Protein AF-A0A379TIB6-F1 (afdb_monomer_lite)

Secondary structure (DSSP, 8-state):
---EEETTEEE-PPPHHHHHHHHHHHHHHHHHHHHHHHHHHHHHHHSEEEHHHHHHHHHHHHHHHHHHHT----GGGHHHHHHHHHHHHHHTTSEEEETTEEEE-GGGHHHHHHHHHTTHHHHHHHHHHHHHHHH-TT--HHHHTS---------------

Structure (mmCIF, N/CA/C/O backbone):
data_AF-A0A379TIB6-F1
#
_entry.id   AF-A0A379TIB6-F1
#
loop_
_atom_site.group_PDB
_atom_site.id
_atom_site.type_symbol
_atom_site.label_atom_id
_atom_site.label_alt_id
_atom_site.label_comp_id
_atom_site.label_asym_id
_atom_site.label_entity_id
_atom_site.label_seq_id
_atom_site.pdbx_PDB_ins_code
_atom_site.Cartn_x
_atom_site.Cartn_y
_atom_site.Cartn_z
_atom_site.occupancy
_atom_site.B_iso_or_equiv
_atom_site.auth_seq_id
_atom_site.auth_comp_id
_atom_site.auth_asym_id
_atom_site.auth_atom_id
_atom_site.pdbx_PDB_model_num
ATOM 1 N N . MET A 1 1 ? 14.670 -30.499 -17.256 1.00 44.09 1 MET A N 1
ATOM 2 C CA . MET A 1 1 ? 15.121 -30.246 -15.873 1.00 44.09 1 MET A CA 1
ATOM 3 C C . MET A 1 1 ? 16.305 -31.164 -15.626 1.00 44.09 1 MET A C 1
ATOM 5 O O . MET A 1 1 ? 16.137 -32.368 -15.773 1.00 44.09 1 MET A O 1
ATOM 9 N N . ARG A 1 2 ? 17.510 -30.630 -15.412 1.00 41.59 2 ARG A N 1
ATOM 10 C CA . ARG A 1 2 ? 18.686 -31.432 -15.045 1.00 41.59 2 ARG A CA 1
ATOM 11 C C . ARG A 1 2 ? 19.112 -30.976 -13.649 1.00 41.59 2 ARG A C 1
ATOM 13 O O . ARG A 1 2 ? 19.356 -29.782 -13.506 1.00 41.59 2 ARG A O 1
ATOM 20 N N . PRO A 1 3 ? 19.123 -31.860 -12.643 1.00 43.16 3 PRO A N 1
ATOM 21 C CA . PRO A 1 3 ? 19.616 -31.509 -11.324 1.00 43.16 3 PRO A CA 1
ATOM 22 C C . PRO A 1 3 ? 21.144 -31.550 -11.355 1.00 43.16 3 PRO A C 1
ATOM 24 O O . PRO A 1 3 ? 21.734 -32.579 -11.686 1.00 43.16 3 PRO A O 1
ATOM 27 N N . GLU A 1 4 ? 21.779 -30.428 -11.040 1.00 53.47 4 GLU A N 1
ATOM 28 C CA . GLU A 1 4 ? 23.194 -30.393 -10.684 1.00 53.47 4 GLU A CA 1
ATOM 29 C C . GLU A 1 4 ? 23.258 -30.446 -9.155 1.00 53.47 4 GLU A C 1
ATOM 31 O O . GLU A 1 4 ? 22.613 -29.650 -8.469 1.00 53.47 4 GLU A O 1
ATOM 36 N N . LYS A 1 5 ? 23.915 -31.481 -8.623 1.00 42.50 5 LYS A N 1
ATOM 37 C CA . LYS A 1 5 ? 23.990 -31.736 -7.183 1.00 42.50 5 LYS A CA 1
ATOM 38 C C . LYS A 1 5 ? 25.145 -30.939 -6.590 1.00 42.50 5 LYS A C 1
ATOM 40 O O . LYS A 1 5 ? 26.286 -31.371 -6.708 1.00 42.50 5 LYS A O 1
ATOM 45 N N . ASP A 1 6 ? 24.821 -29.860 -5.891 1.00 49.16 6 ASP A N 1
ATOM 46 C CA . ASP A 1 6 ? 25.714 -29.244 -4.911 1.00 49.16 6 ASP A CA 1
ATOM 47 C C . ASP A 1 6 ? 25.264 -29.610 -3.490 1.00 49.16 6 ASP A C 1
ATOM 49 O O . ASP A 1 6 ? 24.077 -29.745 -3.193 1.00 49.16 6 ASP A O 1
ATOM 53 N N . THR A 1 7 ? 26.232 -29.769 -2.588 1.00 52.12 7 THR A N 1
ATOM 54 C CA . THR A 1 7 ? 26.123 -30.320 -1.219 1.00 52.12 7 THR A CA 1
ATOM 55 C C . THR A 1 7 ? 25.207 -29.525 -0.256 1.00 52.12 7 THR A C 1
ATOM 57 O O . THR A 1 7 ? 25.132 -29.842 0.927 1.00 52.12 7 THR A O 1
ATOM 60 N N . ILE A 1 8 ? 24.483 -28.507 -0.735 1.00 59.59 8 ILE A N 1
ATOM 61 C CA . ILE A 1 8 ? 23.607 -27.612 0.050 1.00 59.59 8 ILE A CA 1
ATOM 62 C C . ILE A 1 8 ? 22.103 -27.867 -0.213 1.00 59.59 8 ILE A C 1
ATOM 64 O O . ILE A 1 8 ? 21.251 -27.373 0.524 1.00 59.59 8 ILE A O 1
ATOM 68 N N . GLY A 1 9 ? 21.753 -28.705 -1.191 1.00 56.91 9 GLY A N 1
ATOM 69 C CA . GLY A 1 9 ? 20.370 -29.057 -1.531 1.00 56.91 9 GLY A CA 1
ATOM 70 C C . GLY A 1 9 ? 20.155 -29.077 -3.042 1.00 56.91 9 GLY A C 1
ATOM 71 O O . GLY A 1 9 ? 21.023 -28.651 -3.800 1.00 56.91 9 GLY A O 1
ATOM 72 N N . ASP A 1 10 ? 19.004 -29.577 -3.492 1.00 69.69 10 ASP A N 1
ATOM 73 C CA . ASP A 1 10 ? 18.684 -29.617 -4.921 1.00 69.69 10 ASP A CA 1
ATOM 74 C C . ASP A 1 10 ? 18.525 -28.189 -5.470 1.00 69.69 10 ASP A C 1
ATOM 76 O O . ASP A 1 10 ? 17.536 -27.500 -5.208 1.00 69.69 10 ASP A O 1
ATOM 80 N N . ILE A 1 11 ? 19.507 -27.732 -6.248 1.00 70.81 11 ILE A N 1
ATOM 81 C CA . ILE A 1 11 ? 19.432 -26.452 -6.950 1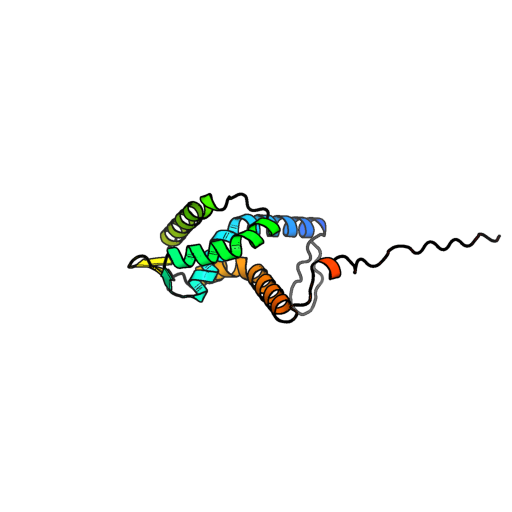.00 70.81 11 ILE A CA 1
ATOM 82 C C . ILE A 1 11 ? 18.537 -26.643 -8.174 1.00 70.81 11 ILE A C 1
ATOM 84 O O . ILE A 1 11 ? 18.894 -27.306 -9.151 1.00 70.81 11 ILE A O 1
ATOM 88 N N . ILE A 1 12 ? 17.345 -26.049 -8.13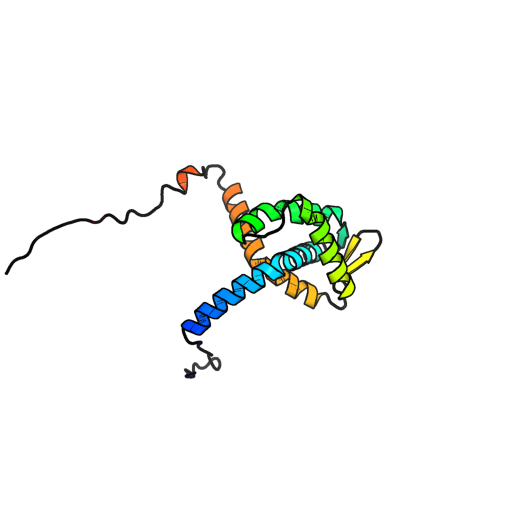2 1.00 72.00 12 ILE A N 1
ATOM 89 C CA . ILE A 1 12 ? 16.428 -26.049 -9.271 1.00 72.00 12 ILE A CA 1
ATOM 90 C C . ILE A 1 12 ? 16.845 -24.939 -10.239 1.00 72.00 12 ILE A C 1
ATOM 92 O O . ILE A 1 12 ? 16.541 -23.764 -10.036 1.00 72.00 12 ILE A O 1
ATOM 96 N N . ILE A 1 13 ? 17.525 -25.322 -11.320 1.00 74.19 13 ILE A N 1
ATOM 97 C CA . ILE A 1 13 ? 17.908 -24.408 -12.400 1.00 74.19 13 ILE A CA 1
ATOM 98 C C . ILE A 1 13 ? 16.788 -24.371 -13.444 1.00 74.19 13 ILE A C 1
ATOM 100 O O . ILE A 1 13 ? 16.462 -25.379 -14.081 1.00 74.19 13 ILE A O 1
ATOM 104 N N . LEU A 1 14 ? 16.199 -23.190 -13.626 1.00 73.94 14 LEU A N 1
ATOM 105 C CA . LEU A 1 14 ? 15.189 -22.953 -14.652 1.00 73.94 14 LEU A CA 1
ATOM 106 C C . LEU A 1 14 ? 15.848 -22.767 -16.034 1.00 73.94 14 LEU A C 1
ATOM 108 O O . LEU A 1 14 ? 16.845 -22.050 -16.149 1.00 73.94 14 LEU A O 1
ATOM 112 N N . PRO A 1 15 ? 15.281 -23.349 -17.108 1.00 83.88 15 PRO A N 1
ATOM 113 C CA . PRO A 1 15 ? 15.616 -22.994 -18.483 1.00 83.88 15 PRO A CA 1
ATOM 114 C C . PRO A 1 15 ? 15.505 -21.482 -18.712 1.00 83.88 15 PRO A C 1
ATOM 116 O O . PRO A 1 15 ? 14.596 -20.829 -18.195 1.00 83.88 15 PRO A O 1
ATOM 119 N N . ARG A 1 16 ? 16.397 -20.927 -19.539 1.00 77.38 16 ARG A N 1
ATOM 120 C CA . ARG A 1 16 ? 16.520 -19.476 -19.766 1.00 77.38 16 ARG A CA 1
ATOM 121 C C . ARG A 1 16 ? 15.198 -18.803 -20.158 1.00 77.38 16 ARG A C 1
ATOM 123 O O . ARG A 1 16 ? 14.907 -17.715 -19.677 1.00 77.38 16 ARG A O 1
ATOM 130 N N . GLU A 1 17 ? 14.383 -19.457 -20.981 1.00 75.94 17 GLU A N 1
ATOM 131 C CA . GLU A 1 17 ? 13.067 -18.956 -21.406 1.00 75.94 17 GLU A CA 1
ATOM 132 C C . GLU A 1 17 ? 12.073 -18.846 -20.240 1.00 75.94 17 GLU A C 1
ATOM 134 O O . GLU A 1 17 ? 11.378 -17.840 -20.103 1.00 75.94 17 GLU A O 1
ATOM 139 N N . GLN A 1 18 ? 12.055 -19.837 -19.342 1.00 73.00 18 GLN A N 1
ATOM 140 C CA . GLN A 1 18 ? 11.220 -19.805 -18.138 1.00 73.00 18 GLN A CA 1
ATOM 141 C C . GLN A 1 18 ? 11.705 -18.739 -17.153 1.00 73.00 18 GLN A C 1
ATOM 143 O O . GLN A 1 18 ? 10.884 -18.062 -16.541 1.00 73.00 18 GLN A O 1
ATOM 148 N N . ALA A 1 19 ? 13.019 -18.526 -17.040 1.00 76.25 19 ALA A N 1
ATOM 149 C CA . ALA A 1 19 ? 13.572 -17.450 -16.220 1.00 76.25 19 ALA A CA 1
ATOM 150 C C . ALA A 1 19 ? 13.147 -16.056 -16.727 1.00 76.25 19 ALA A C 1
ATOM 152 O O . ALA A 1 19 ? 12.758 -15.204 -15.931 1.00 76.25 19 ALA A O 1
ATOM 153 N N . VAL A 1 20 ? 13.146 -15.833 -18.048 1.00 74.25 20 VAL A N 1
ATOM 154 C CA . VAL A 1 20 ? 12.636 -14.586 -18.652 1.00 74.25 20 VAL A CA 1
ATOM 155 C C . VAL A 1 20 ? 11.142 -14.407 -18.368 1.00 74.25 20 VAL A C 1
ATOM 157 O O . VAL A 1 20 ? 10.713 -13.320 -17.978 1.00 74.25 20 VAL A O 1
ATOM 160 N N . LEU A 1 21 ? 10.353 -15.475 -18.497 1.00 71.69 21 LEU A N 1
ATOM 161 C CA . LEU A 1 21 ? 8.921 -15.450 -18.206 1.00 71.69 21 LEU A CA 1
ATOM 162 C C . LEU A 1 21 ? 8.633 -15.155 -16.722 1.00 71.69 21 LEU A C 1
ATOM 164 O O . LEU A 1 21 ? 7.702 -14.415 -16.409 1.00 71.69 21 LEU A O 1
ATOM 168 N N . MET A 1 22 ? 9.453 -15.667 -15.802 1.00 75.50 22 MET A N 1
ATOM 169 C CA . MET A 1 22 ? 9.350 -15.340 -14.375 1.00 75.50 22 MET A CA 1
ATOM 170 C C . MET A 1 22 ? 9.598 -13.856 -14.105 1.00 75.50 22 MET A C 1
ATOM 172 O O . MET A 1 22 ? 8.878 -13.265 -13.305 1.00 75.50 22 MET A O 1
ATOM 176 N N . THR A 1 23 ? 10.542 -13.224 -14.805 1.00 67.69 23 THR A N 1
ATOM 177 C CA 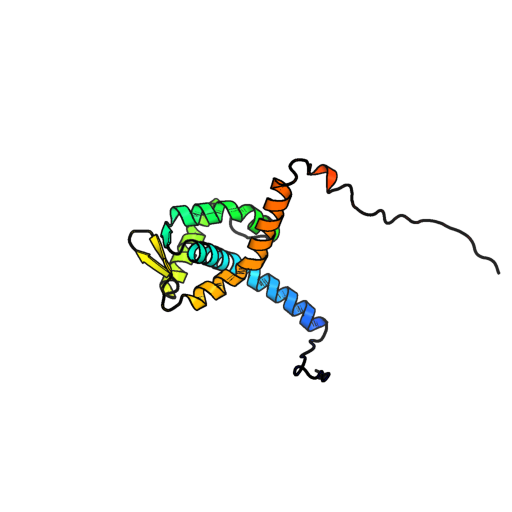. THR A 1 23 ? 10.756 -11.769 -14.714 1.00 67.69 23 THR A CA 1
ATOM 178 C C . THR A 1 23 ? 9.530 -10.988 -15.191 1.00 67.69 23 THR A C 1
ATOM 180 O O . THR A 1 23 ? 9.133 -10.014 -14.553 1.00 67.69 23 THR A O 1
ATOM 183 N N . TYR A 1 24 ? 8.880 -11.440 -16.268 1.00 61.09 24 TYR A N 1
ATOM 184 C CA . TYR A 1 24 ? 7.632 -10.842 -16.748 1.00 61.09 24 TYR A CA 1
ATOM 185 C C . TYR A 1 24 ? 6.497 -10.967 -15.716 1.00 61.09 24 TYR A C 1
ATOM 187 O O . TYR A 1 24 ? 5.858 -9.970 -15.377 1.00 61.09 24 TYR A O 1
ATOM 195 N N . TYR A 1 25 ? 6.288 -12.156 -15.141 1.00 62.28 25 TYR A N 1
ATOM 196 C CA . TYR A 1 25 ? 5.282 -12.343 -14.090 1.00 62.28 25 TYR A CA 1
ATOM 197 C C . TYR A 1 25 ? 5.597 -11.560 -12.818 1.00 62.28 25 TYR A C 1
ATOM 199 O O . TYR A 1 25 ? 4.683 -10.996 -12.221 1.00 62.28 25 TYR A O 1
ATOM 207 N N . ARG A 1 26 ? 6.874 -11.470 -12.426 1.00 66.00 26 ARG A N 1
ATOM 208 C CA . ARG A 1 26 ? 7.317 -10.643 -11.296 1.00 66.00 26 ARG A CA 1
ATOM 209 C C . ARG A 1 26 ? 6.886 -9.192 -11.486 1.00 66.00 26 ARG A C 1
ATOM 211 O O . ARG A 1 26 ? 6.327 -8.612 -10.560 1.00 66.00 26 ARG A O 1
ATOM 218 N N . ASN A 1 27 ? 7.089 -8.639 -12.681 1.00 68.50 27 ASN A N 1
ATOM 219 C CA . ASN A 1 27 ? 6.662 -7.278 -12.994 1.00 68.50 27 ASN A CA 1
ATOM 220 C C . ASN A 1 27 ? 5.135 -7.151 -12.956 1.00 68.50 27 ASN A C 1
ATOM 222 O O . ASN A 1 27 ? 4.618 -6.279 -12.268 1.00 68.50 27 ASN A O 1
ATOM 226 N N . ASN A 1 28 ? 4.394 -8.056 -13.598 1.00 66.12 28 ASN A N 1
ATOM 227 C CA . ASN A 1 28 ? 2.928 -7.994 -13.620 1.00 66.12 28 ASN A CA 1
ATOM 228 C C . ASN A 1 28 ? 2.291 -8.099 -12.227 1.00 66.12 28 ASN A C 1
ATOM 230 O O . ASN A 1 28 ? 1.367 -7.353 -11.908 1.00 66.12 28 ASN A O 1
ATOM 234 N N . ILE A 1 29 ? 2.800 -8.997 -11.381 1.00 71.62 29 ILE A N 1
ATOM 235 C CA . ILE A 1 29 ? 2.344 -9.141 -9.995 1.00 71.62 29 ILE A CA 1
ATOM 236 C C . ILE A 1 29 ? 2.693 -7.883 -9.194 1.00 71.62 29 ILE A C 1
ATOM 238 O O . ILE A 1 29 ? 1.856 -7.404 -8.429 1.00 71.62 29 ILE A O 1
ATOM 242 N N . ALA A 1 30 ? 3.883 -7.307 -9.402 1.00 72.25 30 ALA A N 1
ATOM 243 C CA . ALA A 1 30 ? 4.268 -6.053 -8.763 1.00 72.25 30 ALA A CA 1
ATOM 244 C C . ALA A 1 30 ? 3.310 -4.914 -9.143 1.00 72.25 30 ALA A C 1
ATOM 246 O O . ALA A 1 30 ? 2.818 -4.230 -8.253 1.00 72.25 30 ALA A O 1
ATOM 247 N N . HIS A 1 31 ? 2.951 -4.755 -10.421 1.00 76.62 31 HIS A N 1
ATOM 248 C CA . HIS A 1 31 ? 1.988 -3.732 -10.849 1.00 76.62 31 HIS A CA 1
ATOM 249 C C . HIS A 1 31 ? 0.610 -3.898 -10.191 1.00 76.62 31 HIS A C 1
ATOM 251 O O . HIS A 1 31 ? -0.003 -2.908 -9.793 1.00 76.62 31 HIS A O 1
ATOM 257 N N . MET A 1 32 ? 0.126 -5.136 -10.046 1.00 81.38 32 MET A N 1
ATOM 258 C CA . MET A 1 32 ? -1.172 -5.405 -9.416 1.00 81.38 32 MET A CA 1
ATOM 259 C C . MET A 1 32 ? -1.155 -5.180 -7.901 1.00 81.38 32 MET A C 1
ATOM 261 O O . MET A 1 32 ? -2.143 -4.705 -7.342 1.00 81.38 32 MET A O 1
ATOM 265 N N . LEU A 1 33 ? -0.053 -5.528 -7.230 1.00 90.12 33 LEU A N 1
ATOM 266 C CA . LEU A 1 33 ? 0.022 -5.536 -5.769 1.00 90.12 33 LEU A CA 1
ATOM 267 C C . LEU A 1 33 ? 0.703 -4.308 -5.168 1.00 90.12 33 LEU A C 1
ATOM 269 O O . LEU A 1 33 ? 0.611 -4.123 -3.960 1.00 90.12 33 LEU A O 1
ATOM 273 N N . ILE A 1 34 ? 1.335 -3.433 -5.954 1.00 93.69 34 ILE A N 1
ATOM 274 C CA . ILE A 1 34 ? 2.124 -2.333 -5.388 1.00 93.69 34 ILE A CA 1
ATOM 275 C C . ILE A 1 34 ? 1.300 -1.385 -4.512 1.00 93.69 34 ILE A C 1
ATOM 277 O O . ILE A 1 34 ? 1.765 -1.006 -3.443 1.00 93.69 34 ILE A O 1
ATOM 281 N N . MET A 1 35 ? 0.073 -1.038 -4.913 1.00 95.19 35 MET A N 1
ATOM 282 C CA . MET A 1 35 ? -0.796 -0.148 -4.131 1.00 95.19 35 MET A CA 1
ATOM 283 C C . MET A 1 35 ? -1.217 -0.769 -2.788 1.00 95.19 35 MET A C 1
ATOM 285 O O . MET A 1 35 ? -0.948 -0.152 -1.753 1.00 95.19 35 MET A O 1
ATOM 289 N N . PRO A 1 36 ? -1.799 -1.987 -2.737 1.00 96.44 36 PRO A N 1
ATOM 290 C CA . PRO A 1 36 ? -2.098 -2.622 -1.455 1.00 96.44 36 PRO A CA 1
ATOM 291 C C . PRO A 1 36 ? -0.832 -2.931 -0.637 1.00 96.44 36 PRO A C 1
ATOM 293 O O . PRO A 1 36 ? -0.856 -2.804 0.587 1.00 96.44 36 PRO A O 1
ATOM 296 N N . SER A 1 37 ? 0.295 -3.264 -1.276 1.00 97.00 37 SER A N 1
ATOM 297 C CA . SER A 1 37 ? 1.590 -3.437 -0.604 1.00 97.00 37 SER A CA 1
ATOM 298 C C . SER A 1 37 ? 2.108 -2.146 0.024 1.00 97.00 37 SER A C 1
ATOM 300 O O . SER A 1 37 ? 2.614 -2.176 1.145 1.00 97.00 37 SER A O 1
ATOM 302 N N . LEU A 1 38 ? 1.968 -1.011 -0.661 1.00 97.06 38 LEU A N 1
ATOM 303 C CA . LEU A 1 38 ? 2.352 0.298 -0.144 1.00 97.06 38 LEU A CA 1
ATOM 304 C C . LEU A 1 38 ? 1.507 0.668 1.075 1.00 97.06 38 LEU A C 1
ATOM 306 O O . LEU A 1 38 ? 2.056 1.032 2.114 1.00 97.06 38 LEU A O 1
ATOM 310 N N . MET A 1 39 ? 0.183 0.524 0.971 1.00 97.44 39 MET A N 1
ATOM 311 C CA . MET A 1 39 ? -0.728 0.775 2.090 1.00 97.44 39 MET A CA 1
ATOM 312 C C . MET A 1 39 ? -0.389 -0.115 3.286 1.00 97.44 39 MET A C 1
ATOM 314 O O . MET A 1 39 ? -0.262 0.375 4.407 1.00 97.44 39 MET A O 1
ATOM 318 N N . ALA A 1 40 ? -0.158 -1.410 3.052 1.00 97.62 40 ALA A N 1
ATOM 319 C CA . ALA A 1 40 ? 0.254 -2.341 4.094 1.00 97.62 40 ALA A CA 1
ATOM 320 C C . ALA A 1 40 ? 1.592 -1.947 4.738 1.00 97.62 40 ALA A C 1
ATOM 322 O O . ALA A 1 40 ? 1.728 -2.056 5.957 1.00 97.62 40 ALA A O 1
ATOM 323 N N . ALA A 1 41 ? 2.566 -1.473 3.956 1.00 97.31 41 ALA A N 1
ATOM 324 C CA . ALA A 1 41 ? 3.852 -1.007 4.469 1.00 97.31 41 ALA A CA 1
ATOM 325 C C . ALA A 1 41 ? 3.693 0.215 5.383 1.00 97.31 41 ALA A C 1
ATOM 327 O O . ALA A 1 41 ? 4.218 0.202 6.497 1.00 97.31 41 ALA A O 1
ATOM 328 N N . ILE A 1 42 ? 2.907 1.211 4.962 1.00 97.31 42 ILE A N 1
ATOM 329 C CA . ILE A 1 42 ? 2.614 2.412 5.758 1.00 97.31 42 ILE A CA 1
ATOM 330 C C . ILE A 1 42 ? 1.891 2.020 7.056 1.00 97.31 42 ILE A C 1
ATOM 332 O O . ILE A 1 42 ? 2.355 2.339 8.149 1.00 97.31 42 ILE A O 1
ATOM 336 N N . ILE A 1 43 ? 0.803 1.250 6.975 1.00 96.56 43 ILE A N 1
ATOM 337 C CA . ILE A 1 43 ? 0.041 0.829 8.163 1.00 96.56 43 ILE A CA 1
ATOM 338 C C . ILE A 1 43 ? 0.925 0.011 9.118 1.00 96.56 43 ILE A C 1
ATOM 340 O O . ILE A 1 43 ? 0.887 0.219 10.330 1.00 96.56 43 ILE A O 1
ATOM 344 N N . THR A 1 44 ? 1.772 -0.880 8.590 1.00 95.50 44 THR A N 1
ATOM 345 C CA . THR A 1 44 ? 2.708 -1.676 9.402 1.00 95.50 44 THR A CA 1
ATOM 346 C C . THR A 1 44 ? 3.728 -0.795 10.123 1.00 95.50 44 THR A C 1
ATOM 348 O O . THR A 1 44 ? 4.033 -1.042 11.290 1.00 95.50 44 THR A O 1
ATOM 351 N N . GLN A 1 45 ? 4.239 0.240 9.452 1.00 95.06 45 GLN A N 1
ATOM 352 C CA . GLN A 1 45 ? 5.201 1.182 10.021 1.00 95.06 45 GLN A CA 1
ATOM 353 C C . GLN A 1 45 ? 4.586 2.032 11.140 1.00 95.06 45 GLN A C 1
ATOM 355 O O . GLN A 1 45 ? 5.216 2.216 12.180 1.00 95.06 45 GLN A O 1
ATOM 360 N N . HIS A 1 46 ? 3.357 2.518 10.951 1.00 94.38 46 HIS A N 1
ATOM 361 C CA . HIS A 1 46 ? 2.689 3.401 11.910 1.00 94.38 46 HIS A CA 1
ATOM 362 C C . HIS A 1 46 ? 1.912 2.654 13.012 1.00 94.38 46 HIS A C 1
ATOM 364 O O . HIS A 1 46 ? 1.632 3.231 14.061 1.00 94.38 46 HIS A O 1
ATOM 370 N N . ARG A 1 47 ? 1.599 1.361 12.820 1.00 88.56 47 ARG A N 1
ATOM 371 C CA . ARG A 1 47 ? 0.750 0.481 13.663 1.00 88.56 47 ARG A CA 1
ATOM 372 C C . ARG A 1 47 ? -0.723 0.883 13.768 1.00 88.56 47 ARG A C 1
ATOM 374 O O . ARG A 1 47 ? -1.586 0.005 13.789 1.00 88.56 47 ARG A O 1
ATOM 381 N N . ARG A 1 48 ? -0.991 2.183 13.836 1.00 92.25 48 ARG A N 1
ATOM 382 C CA . ARG A 1 48 ? -2.295 2.826 13.680 1.00 92.25 48 ARG A CA 1
ATOM 383 C C . ARG A 1 48 ? -2.111 4.097 12.863 1.00 92.25 48 ARG A C 1
ATOM 385 O O . ARG A 1 48 ? -1.091 4.770 13.020 1.00 92.25 48 ARG A O 1
ATOM 392 N N . ILE A 1 49 ? -3.050 4.408 11.984 1.00 96.56 49 ILE A N 1
ATOM 393 C CA . ILE A 1 49 ? -2.959 5.602 11.144 1.00 96.56 49 ILE A CA 1
ATOM 394 C C . ILE A 1 49 ? -4.349 6.083 10.741 1.00 96.56 49 ILE A C 1
ATOM 396 O O . ILE A 1 49 ? -5.212 5.267 10.426 1.00 96.56 49 ILE A O 1
ATOM 400 N N . SER A 1 50 ? -4.571 7.396 10.718 1.00 96.12 50 SER A N 1
ATOM 401 C CA . SER A 1 50 ? -5.804 7.951 10.161 1.00 96.12 50 SER A CA 1
ATOM 402 C C . SER A 1 50 ? -5.855 7.764 8.644 1.00 96.12 50 SER A C 1
ATOM 404 O O . SER A 1 50 ? -4.827 7.673 7.964 1.00 96.12 50 SER A O 1
ATOM 406 N N . ARG A 1 51 ? -7.067 7.736 8.091 1.00 92.75 51 ARG A N 1
ATOM 407 C CA . ARG A 1 51 ? -7.272 7.641 6.640 1.00 92.75 51 ARG A CA 1
ATOM 408 C C . ARG A 1 51 ? -6.613 8.796 5.879 1.00 92.75 51 ARG A C 1
ATOM 410 O O . ARG A 1 51 ? -5.937 8.550 4.884 1.00 92.75 51 ARG A O 1
ATOM 417 N N . ASP A 1 52 ? -6.718 10.015 6.401 1.00 94.44 52 ASP A N 1
ATOM 418 C CA . ASP A 1 52 ? -6.125 11.206 5.782 1.00 94.44 52 ASP A CA 1
ATOM 419 C C . ASP A 1 52 ? -4.593 11.139 5.768 1.00 94.44 52 ASP A C 1
ATOM 421 O O . ASP A 1 52 ? -3.963 11.451 4.758 1.00 94.44 52 ASP A O 1
ATOM 425 N N . ALA A 1 53 ? -3.973 10.684 6.863 1.00 96.31 53 ALA A N 1
ATOM 426 C CA . ALA A 1 53 ? -2.523 10.521 6.920 1.00 96.31 53 ALA A CA 1
ATOM 427 C C . ALA A 1 53 ? -2.050 9.426 5.953 1.00 96.31 53 ALA A C 1
ATOM 429 O O . ALA A 1 53 ? -1.076 9.623 5.224 1.00 96.31 53 ALA A O 1
ATOM 430 N N . LEU A 1 54 ? -2.765 8.295 5.881 1.00 96.56 54 LEU A N 1
ATOM 431 C CA . LEU A 1 54 ? -2.480 7.250 4.896 1.00 96.56 54 LEU A CA 1
ATOM 432 C C . LEU A 1 54 ? -2.546 7.805 3.467 1.00 96.56 54 LEU A C 1
ATOM 434 O O . LEU A 1 54 ? -1.633 7.557 2.678 1.00 96.56 54 LEU A O 1
ATOM 438 N N . GLN A 1 55 ? -3.581 8.585 3.152 1.00 95.38 55 GLN A N 1
ATOM 439 C CA . GLN A 1 55 ? -3.730 9.215 1.845 1.00 95.38 55 GLN A CA 1
ATOM 440 C C . GLN A 1 55 ? -2.558 10.148 1.526 1.00 95.38 55 GLN A C 1
ATOM 442 O O . GLN A 1 55 ? -1.971 10.030 0.453 1.00 95.38 55 GLN A O 1
ATOM 447 N N . GLN A 1 56 ? -2.148 11.004 2.463 1.00 96.62 56 GLN A N 1
ATOM 448 C CA . GLN A 1 56 ? -1.006 11.903 2.273 1.00 96.62 56 GLN A CA 1
ATOM 449 C C . GLN A 1 56 ? 0.297 11.143 1.985 1.00 96.62 56 GLN A C 1
ATOM 451 O O . GLN A 1 56 ? 1.046 11.520 1.082 1.00 96.62 56 GLN A O 1
ATOM 456 N N . HIS A 1 57 ? 0.566 10.050 2.707 1.00 96.62 57 HIS A N 1
ATOM 457 C CA . HIS A 1 57 ? 1.750 9.224 2.455 1.00 96.62 57 HIS A CA 1
ATOM 458 C C . HIS A 1 57 ? 1.712 8.555 1.078 1.00 96.62 57 HIS A C 1
ATOM 460 O O . HIS A 1 57 ? 2.729 8.526 0.382 1.00 96.62 57 HIS A O 1
ATOM 466 N N . VAL A 1 58 ? 0.551 8.029 0.673 1.00 96.31 58 VAL A N 1
ATOM 467 C CA . VAL A 1 58 ? 0.384 7.425 -0.653 1.00 96.31 58 VAL A CA 1
ATOM 468 C C . VAL A 1 58 ? 0.565 8.480 -1.743 1.00 96.31 58 VAL A C 1
ATOM 470 O O . VAL A 1 58 ? 1.351 8.258 -2.659 1.00 96.31 58 VAL A O 1
ATOM 473 N N . GLU A 1 59 ? -0.077 9.643 -1.625 1.00 95.62 59 GLU A N 1
ATOM 474 C CA . GLU A 1 59 ? 0.041 10.744 -2.589 1.00 95.62 59 GLU A CA 1
ATOM 475 C C . GLU A 1 59 ? 1.475 11.260 -2.737 1.00 95.62 59 GLU A C 1
ATOM 477 O O . GLU A 1 59 ? 1.890 11.590 -3.846 1.00 95.62 59 GLU A O 1
ATOM 482 N N . ALA A 1 60 ? 2.252 11.299 -1.652 1.00 94.81 60 ALA A N 1
ATOM 483 C CA . ALA A 1 60 ? 3.647 11.728 -1.700 1.00 94.81 60 ALA A CA 1
ATOM 484 C C . ALA A 1 60 ? 4.534 10.765 -2.509 1.00 94.81 60 ALA A C 1
ATOM 486 O O . ALA A 1 60 ? 5.443 11.197 -3.218 1.00 94.81 60 ALA A O 1
ATOM 487 N N . LEU A 1 61 ? 4.273 9.457 -2.419 1.00 94.19 61 LEU A N 1
ATOM 488 C CA . LEU A 1 61 ? 5.059 8.418 -3.094 1.00 94.19 61 LEU A CA 1
ATOM 489 C C . LEU A 1 61 ? 4.534 8.093 -4.500 1.00 94.19 61 LEU A C 1
ATOM 491 O O . LEU A 1 61 ? 5.280 7.586 -5.344 1.00 94.19 61 LEU A O 1
ATOM 495 N N . TYR A 1 62 ? 3.262 8.395 -4.768 1.00 94.38 62 TYR A N 1
ATOM 496 C CA . TYR A 1 62 ? 2.579 8.003 -5.993 1.00 94.38 62 TYR A CA 1
ATOM 497 C C . TYR A 1 62 ? 3.240 8.498 -7.289 1.00 94.38 62 TYR A C 1
ATOM 499 O O . TYR A 1 62 ? 3.351 7.690 -8.208 1.00 94.38 62 TYR A O 1
ATOM 507 N N . PRO A 1 63 ? 3.739 9.747 -7.411 1.00 93.88 63 PRO A N 1
ATOM 508 C CA . PRO A 1 63 ? 4.341 10.220 -8.659 1.00 93.88 63 PRO A CA 1
ATOM 509 C C . PRO A 1 63 ? 5.530 9.371 -9.122 1.00 93.88 63 PRO A C 1
ATOM 511 O O . PRO A 1 63 ? 5.667 9.090 -10.312 1.00 93.88 63 PRO A O 1
ATOM 514 N N . MET A 1 64 ? 6.366 8.918 -8.183 1.00 91.44 64 MET A N 1
ATOM 515 C CA . MET A 1 64 ? 7.512 8.059 -8.489 1.00 91.44 64 MET A CA 1
ATOM 516 C C . MET A 1 64 ? 7.060 6.658 -8.887 1.00 91.44 64 MET A C 1
ATOM 518 O O . MET A 1 64 ? 7.515 6.131 -9.900 1.00 91.44 64 MET A O 1
ATOM 522 N N . LEU A 1 65 ? 6.108 6.093 -8.138 1.00 91.56 65 LEU A N 1
ATOM 523 C CA . LEU A 1 65 ? 5.532 4.785 -8.442 1.00 91.56 65 LEU A CA 1
ATOM 524 C C . LEU A 1 65 ? 4.838 4.779 -9.802 1.00 91.56 65 LEU A C 1
ATOM 526 O O . LEU A 1 65 ? 5.033 3.852 -10.579 1.00 91.56 65 LEU A O 1
ATOM 530 N N . LYS A 1 66 ? 4.062 5.818 -10.121 1.00 90.94 66 LYS A N 1
ATOM 531 C CA . LYS A 1 66 ? 3.381 5.960 -11.408 1.00 90.94 66 LYS A CA 1
ATOM 532 C C . LYS A 1 66 ? 4.372 6.063 -12.561 1.00 90.94 66 LYS A C 1
ATOM 534 O O . LYS A 1 66 ? 4.171 5.388 -13.564 1.00 90.94 66 LYS A O 1
ATOM 539 N N . ALA A 1 67 ? 5.431 6.859 -12.419 1.00 87.69 67 ALA A N 1
ATOM 540 C CA . ALA A 1 67 ? 6.447 7.008 -13.459 1.00 87.69 67 ALA A CA 1
ATOM 541 C C . ALA A 1 67 ? 7.253 5.719 -13.689 1.00 87.69 67 ALA A C 1
ATOM 543 O O . ALA A 1 67 ? 7.592 5.400 -14.824 1.00 87.69 67 ALA A O 1
ATOM 544 N N . GLU A 1 68 ? 7.555 4.976 -12.624 1.00 87.19 68 GLU A N 1
ATOM 545 C CA . GLU A 1 68 ? 8.354 3.752 -12.705 1.00 87.19 68 GLU A CA 1
ATOM 546 C C . GLU A 1 68 ? 7.536 2.537 -13.155 1.00 87.19 68 GLU A C 1
ATOM 548 O O . GLU A 1 68 ? 7.999 1.726 -13.955 1.00 87.19 68 GLU A O 1
ATOM 553 N N . LEU A 1 69 ? 6.317 2.408 -12.630 1.00 85.50 69 LEU A N 1
ATOM 554 C CA . LEU A 1 69 ? 5.456 1.245 -12.821 1.00 85.50 69 LEU A CA 1
ATOM 555 C C . LEU A 1 69 ? 4.303 1.511 -13.795 1.00 85.50 69 LEU A C 1
ATOM 557 O O . LEU A 1 69 ? 3.412 0.673 -13.909 1.00 85.50 69 LEU A O 1
ATOM 561 N N . PHE A 1 70 ? 4.290 2.657 -14.478 1.00 85.19 70 PHE A N 1
ATOM 562 C CA . PHE A 1 70 ? 3.260 3.035 -15.455 1.00 85.19 70 PHE A CA 1
ATOM 563 C C . PHE A 1 70 ? 1.834 2.830 -14.918 1.00 85.19 70 PHE A C 1
ATOM 565 O O . PHE A 1 70 ? 0.968 2.258 -15.583 1.00 85.19 70 PHE A O 1
ATOM 572 N N . LEU A 1 71 ? 1.601 3.242 -13.666 1.00 87.94 71 LEU A N 1
ATOM 573 C CA . LEU A 1 71 ? 0.314 3.031 -13.007 1.00 87.94 71 LEU A CA 1
ATOM 574 C C . LEU A 1 71 ? -0.789 3.825 -13.712 1.00 87.94 71 LEU A C 1
ATOM 576 O O . LEU A 1 71 ? -0.607 4.980 -14.089 1.00 87.94 71 LEU A O 1
ATOM 580 N N . ARG A 1 72 ? -1.950 3.184 -13.860 1.00 88.19 72 ARG A N 1
ATOM 581 C CA . ARG A 1 72 ? -3.059 3.699 -14.672 1.00 88.19 72 ARG A CA 1
ATOM 582 C C . ARG A 1 72 ? -3.848 4.844 -14.040 1.00 88.19 72 ARG A C 1
ATOM 584 O O . ARG A 1 72 ? -4.519 5.554 -14.771 1.00 88.19 72 ARG A O 1
ATOM 591 N N . TRP A 1 73 ? -3.833 4.957 -12.712 1.00 92.12 73 TRP A N 1
ATOM 592 C CA . TRP A 1 73 ? -4.713 5.884 -12.003 1.00 92.12 73 TRP A CA 1
ATOM 593 C C . TRP A 1 73 ? -4.168 7.306 -12.056 1.00 92.12 73 TRP A C 1
ATOM 595 O O . TRP A 1 73 ? -2.967 7.543 -11.913 1.00 92.12 73 TRP A O 1
ATOM 605 N N . GLU A 1 74 ? -5.042 8.272 -12.262 1.00 92.88 74 GLU A N 1
ATOM 606 C CA . GLU A 1 74 ? -4.734 9.678 -12.057 1.00 92.88 74 GLU A CA 1
ATOM 607 C C . GLU A 1 74 ? -4.797 10.046 -10.575 1.00 92.88 74 GLU A C 1
ATOM 609 O O . GLU A 1 74 ? -5.294 9.291 -9.732 1.00 92.88 74 GLU A O 1
ATOM 614 N N . ARG A 1 75 ? -4.226 11.204 -10.231 1.00 90.38 75 ARG A N 1
ATOM 615 C CA . ARG A 1 75 ? -4.100 11.631 -8.833 1.00 90.38 75 ARG A CA 1
ATOM 616 C C . ARG A 1 75 ? -5.470 11.762 -8.167 1.00 90.38 75 ARG A C 1
ATOM 618 O O . ARG A 1 75 ? -5.628 11.398 -7.007 1.00 90.38 75 ARG A O 1
ATOM 625 N N . GLU A 1 76 ? -6.452 12.239 -8.916 1.00 93.06 76 GLU A N 1
ATOM 626 C CA . GLU A 1 76 ? -7.827 12.461 -8.477 1.00 93.06 76 GLU A CA 1
ATOM 627 C C . GLU A 1 76 ? -8.548 11.139 -8.166 1.00 93.06 76 GLU A C 1
ATOM 629 O O . GLU A 1 76 ? -9.470 11.108 -7.354 1.00 93.06 76 GLU A O 1
ATOM 634 N N . GLU A 1 77 ? -8.104 10.031 -8.764 1.00 94.25 77 GLU A N 1
ATOM 635 C CA . GLU A 1 77 ? -8.668 8.698 -8.535 1.00 94.25 77 GLU A CA 1
ATOM 636 C C . GLU A 1 77 ? -8.093 8.026 -7.278 1.00 94.25 77 GLU A C 1
ATOM 638 O O . GLU A 1 77 ? -8.683 7.071 -6.765 1.00 94.25 77 GLU A O 1
ATOM 643 N N . LEU A 1 78 ? -6.958 8.510 -6.753 1.00 94.31 78 LEU A N 1
ATOM 644 C CA . LEU A 1 78 ? -6.237 7.850 -5.661 1.00 94.31 78 LEU A CA 1
ATOM 645 C C . LEU A 1 78 ? -7.068 7.696 -4.400 1.00 94.31 78 LEU A C 1
ATOM 647 O O . LEU A 1 78 ? -7.023 6.628 -3.797 1.00 94.31 78 LEU A O 1
ATOM 651 N N . ALA A 1 79 ? -7.834 8.720 -4.022 1.00 95.12 79 ALA A N 1
ATOM 652 C CA . ALA A 1 79 ? -8.691 8.652 -2.843 1.00 95.12 79 ALA A CA 1
ATOM 653 C C . ALA A 1 79 ? -9.644 7.448 -2.940 1.00 95.12 79 ALA A C 1
ATOM 655 O O . ALA A 1 79 ? -9.653 6.583 -2.067 1.00 95.12 79 ALA A O 1
ATOM 656 N N . SER A 1 80 ? -10.342 7.309 -4.072 1.00 95.81 80 SER A N 1
ATOM 657 C CA . SER A 1 80 ? -11.265 6.194 -4.307 1.00 95.81 80 SER A CA 1
ATOM 658 C C . SER A 1 80 ? -10.558 4.833 -4.325 1.00 95.81 80 SER A C 1
ATOM 660 O O . SER A 1 80 ? -11.075 3.858 -3.777 1.00 95.81 80 SER A O 1
ATOM 662 N N . VAL A 1 81 ? -9.358 4.757 -4.911 1.00 95.31 81 VAL A N 1
ATOM 663 C CA . VAL A 1 81 ? -8.555 3.523 -4.934 1.00 95.31 81 VAL A CA 1
ATOM 664 C C . VAL A 1 81 ? -8.126 3.115 -3.526 1.00 95.31 81 VAL A C 1
ATOM 666 O O . VAL A 1 81 ? -8.260 1.948 -3.160 1.00 95.31 81 VAL A O 1
ATOM 669 N N . ILE A 1 82 ? -7.634 4.063 -2.728 1.00 95.88 82 ILE A N 1
ATOM 670 C CA . ILE A 1 82 ? -7.213 3.834 -1.341 1.00 95.88 82 ILE A CA 1
ATOM 671 C C . ILE A 1 82 ? -8.402 3.355 -0.509 1.00 95.88 82 ILE A C 1
ATOM 673 O O . ILE A 1 82 ? -8.267 2.399 0.249 1.00 95.88 82 ILE A O 1
ATOM 677 N N . ASP A 1 83 ? -9.577 3.946 -0.699 1.00 95.19 83 ASP A N 1
ATOM 678 C CA . ASP A 1 83 ? -10.793 3.574 0.024 1.00 95.19 83 ASP A CA 1
ATOM 679 C C . ASP A 1 83 ? -11.266 2.162 -0.301 1.00 95.19 83 ASP A C 1
ATOM 681 O O . ASP A 1 83 ? -11.600 1.384 0.600 1.00 95.19 83 ASP A O 1
ATOM 685 N N . ALA A 1 84 ? -11.269 1.811 -1.588 1.00 96.25 84 ALA A N 1
ATOM 686 C CA . ALA A 1 84 ? -11.627 0.475 -2.040 1.00 96.25 84 ALA A CA 1
ATOM 687 C C . ALA A 1 84 ? -10.650 -0.571 -1.485 1.00 96.25 84 ALA A C 1
ATOM 689 O O . ALA A 1 84 ? -11.071 -1.617 -0.988 1.00 96.25 84 ALA A O 1
ATOM 690 N N . LEU A 1 85 ? -9.349 -0.273 -1.509 1.00 96.31 85 LEU A N 1
ATOM 691 C CA . LEU A 1 85 ? -8.321 -1.158 -0.969 1.00 96.31 85 LEU A CA 1
ATOM 692 C C . LEU A 1 85 ? -8.405 -1.275 0.555 1.00 96.31 85 LEU A C 1
ATOM 694 O O . LEU A 1 85 ? -8.306 -2.382 1.075 1.00 96.31 85 LEU A O 1
ATOM 698 N N . ALA A 1 86 ? -8.637 -0.180 1.279 1.00 95.81 86 ALA A N 1
ATOM 699 C CA . ALA A 1 86 ? -8.804 -0.206 2.730 1.00 95.81 86 ALA A CA 1
ATOM 700 C C . ALA A 1 86 ? -10.034 -1.035 3.124 1.00 95.81 86 ALA A C 1
ATOM 702 O O . ALA A 1 86 ? -9.952 -1.881 4.017 1.00 95.81 86 ALA A O 1
ATOM 703 N N . SER A 1 87 ? -11.142 -0.860 2.399 1.00 96.44 87 SER A N 1
ATOM 704 C CA . SER A 1 87 ? -12.362 -1.652 2.579 1.00 96.44 87 SER A CA 1
ATOM 705 C C . SER A 1 87 ? -12.108 -3.139 2.333 1.00 96.44 87 SER A C 1
ATOM 707 O O . SER A 1 87 ? -12.550 -3.979 3.114 1.00 96.44 87 SER A O 1
ATOM 709 N N . GLU A 1 88 ? -11.346 -3.481 1.293 1.00 97.00 88 GLU A N 1
ATOM 710 C CA . GLU A 1 88 ? -10.999 -4.870 0.988 1.00 97.00 88 GLU A CA 1
ATOM 711 C C . GLU A 1 88 ? -10.046 -5.475 2.032 1.00 97.00 88 GLU A C 1
ATOM 713 O O . GLU A 1 88 ? -10.253 -6.601 2.483 1.00 97.00 88 GLU A O 1
ATOM 718 N N . MET A 1 89 ? -9.044 -4.722 2.492 1.00 96.94 89 MET A N 1
ATOM 719 C CA . MET A 1 89 ? -8.148 -5.149 3.572 1.00 96.94 89 MET A CA 1
ATOM 720 C C . MET A 1 89 ? -8.913 -5.370 4.882 1.00 96.94 89 MET A C 1
ATOM 722 O O . MET A 1 89 ? -8.613 -6.318 5.611 1.00 96.94 89 MET A O 1
ATOM 726 N N . GLN A 1 90 ? -9.919 -4.541 5.173 1.00 96.81 90 GLN A N 1
ATOM 727 C CA . GLN A 1 90 ? -10.814 -4.735 6.312 1.00 96.81 90 GLN A CA 1
ATOM 728 C C . GLN A 1 90 ? -11.696 -5.974 6.126 1.00 96.81 90 GLN A C 1
ATOM 730 O O . GLN A 1 90 ? -11.816 -6.782 7.045 1.00 96.81 90 GLN A O 1
ATOM 735 N N . ARG A 1 91 ? -12.278 -6.170 4.935 1.00 97.44 91 ARG A N 1
ATOM 736 C CA . ARG A 1 91 ? -13.105 -7.342 4.602 1.00 97.44 91 ARG A CA 1
ATOM 737 C C . ARG A 1 91 ? -12.328 -8.653 4.750 1.00 97.44 91 ARG A C 1
ATOM 739 O O . ARG A 1 91 ? -12.884 -9.644 5.212 1.00 97.44 91 ARG A O 1
ATOM 746 N N . GLN A 1 92 ? -11.044 -8.653 4.391 1.00 96.69 92 GLN A N 1
ATOM 747 C CA . GLN A 1 92 ? -10.125 -9.781 4.591 1.00 96.69 92 GLN A CA 1
ATOM 748 C C . GLN A 1 92 ? -9.589 -9.889 6.030 1.00 96.69 92 GLN A C 1
ATOM 750 O O . GLN A 1 92 ? -8.848 -10.816 6.349 1.00 96.69 92 GLN A O 1
ATOM 755 N N . GLY A 1 93 ? -9.933 -8.944 6.907 1.00 97.06 93 GLY A N 1
ATOM 756 C CA . GLY A 1 93 ? -9.504 -8.925 8.299 1.00 97.06 93 GLY A CA 1
ATOM 757 C C . GLY A 1 93 ? -8.022 -8.612 8.491 1.00 97.06 93 GLY A C 1
ATOM 758 O O . GLY A 1 93 ? -7.492 -8.938 9.549 1.00 97.06 93 GLY A O 1
ATOM 759 N N . LEU A 1 94 ? -7.337 -8.008 7.516 1.00 97.12 94 LEU A N 1
ATOM 760 C CA . LEU A 1 94 ? -5.937 -7.579 7.652 1.00 97.12 94 LEU A CA 1
ATOM 761 C C . LEU A 1 94 ? -5.808 -6.351 8.559 1.00 97.12 94 LEU A C 1
ATOM 763 O O . LEU A 1 94 ? -4.825 -6.201 9.288 1.00 97.12 94 LEU A O 1
ATOM 767 N N . ILE A 1 95 ? -6.822 -5.491 8.513 1.00 97.31 95 ILE A N 1
ATOM 768 C CA . ILE A 1 95 ? -6.936 -4.284 9.324 1.00 97.31 95 ILE A CA 1
ATOM 769 C C . ILE A 1 95 ? -8.313 -4.194 9.976 1.00 97.31 95 ILE A C 1
ATOM 771 O O . ILE A 1 95 ? -9.263 -4.851 9.552 1.00 97.31 9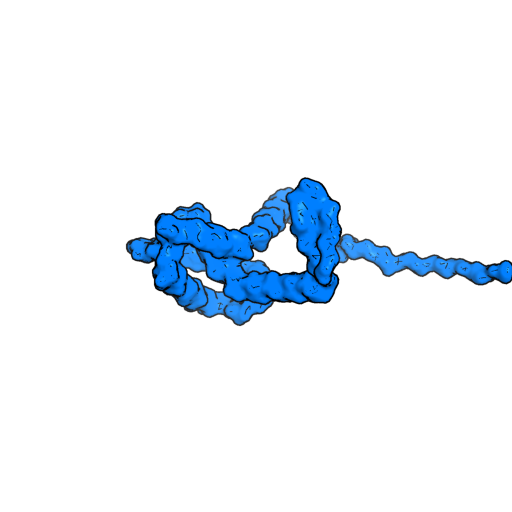5 ILE A O 1
ATOM 775 N N . THR A 1 96 ? -8.419 -3.349 10.992 1.00 96.38 96 THR A N 1
ATOM 776 C CA . THR A 1 96 ? -9.677 -2.964 11.636 1.00 96.38 96 THR A CA 1
ATOM 777 C C . THR A 1 96 ? -9.806 -1.448 11.636 1.00 96.38 96 THR A C 1
ATOM 779 O O . THR A 1 96 ? -8.807 -0.758 11.829 1.00 96.38 96 THR A O 1
ATOM 782 N N . LEU A 1 97 ? -11.023 -0.939 11.464 1.00 91.94 97 LEU A N 1
ATOM 783 C CA . LEU A 1 97 ? -11.326 0.487 11.565 1.00 91.94 97 LEU A CA 1
ATOM 784 C C . LEU A 1 97 ? -11.895 0.793 12.957 1.00 91.94 97 LEU A C 1
ATOM 786 O O . LEU A 1 97 ? -12.881 0.177 13.364 1.00 91.94 97 LEU A O 1
ATOM 790 N N . GLN A 1 98 ? -11.273 1.721 13.679 1.00 90.44 98 GLN A N 1
ATOM 791 C CA . GLN A 1 98 ? -11.724 2.221 14.983 1.00 90.44 98 GLN A CA 1
ATOM 792 C C . GLN A 1 98 ? -11.549 3.738 14.986 1.00 90.44 98 GLN A C 1
ATOM 794 O O . GLN A 1 98 ? -10.484 4.209 14.620 1.00 90.44 98 GLN A O 1
ATOM 799 N N . ASP A 1 99 ? -12.586 4.507 15.325 1.00 86.75 99 ASP A N 1
ATOM 800 C CA . ASP A 1 99 ? -12.510 5.977 15.427 1.00 86.75 99 ASP A CA 1
ATOM 801 C C . ASP A 1 99 ? -11.879 6.684 14.206 1.00 86.75 99 ASP A C 1
ATOM 803 O O . ASP A 1 99 ? -11.144 7.660 14.333 1.00 86.75 99 ASP A O 1
ATOM 807 N N . ASN A 1 100 ? -12.175 6.188 12.995 1.00 85.88 100 ASN A N 1
ATOM 808 C CA . ASN A 1 100 ? -11.601 6.662 11.723 1.00 85.88 100 ASN A CA 1
ATOM 809 C C . ASN A 1 100 ? -10.076 6.431 11.566 1.00 85.88 100 ASN A C 1
ATOM 811 O O . ASN A 1 100 ? -9.442 6.964 10.649 1.00 85.88 100 ASN A O 1
ATOM 815 N N . GLU A 1 101 ? -9.492 5.593 12.420 1.00 93.81 101 GLU A N 1
ATOM 816 C CA . GLU A 1 101 ? -8.127 5.088 12.331 1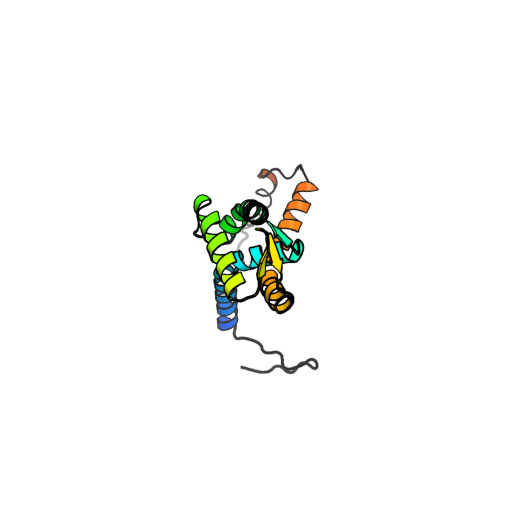.00 93.81 101 GLU A CA 1
ATOM 817 C C . GLU A 1 101 ? -8.100 3.630 11.860 1.00 93.81 101 GLU A C 1
ATOM 819 O O . GLU A 1 101 ? -8.917 2.786 12.237 1.00 93.81 101 GLU A O 1
ATOM 824 N N . LEU A 1 102 ? -7.122 3.328 11.012 1.00 95.44 102 LEU A N 1
ATOM 825 C CA . LEU A 1 102 ? -6.826 1.993 10.520 1.00 95.44 102 LEU A CA 1
ATOM 826 C C . LEU A 1 102 ? -5.793 1.355 11.448 1.00 95.44 102 LEU A C 1
ATOM 828 O O . LEU A 1 102 ? -4.686 1.871 11.607 1.00 95.44 102 LEU A O 1
ATOM 832 N N . HIS A 1 103 ? -6.140 0.209 12.023 1.00 96.62 103 HIS A N 1
ATOM 833 C CA . HIS A 1 103 ? -5.282 -0.565 12.915 1.00 96.62 103 HIS A CA 1
ATOM 834 C C . HIS A 1 103 ? -4.932 -1.909 12.292 1.00 96.62 103 HIS A C 1
ATOM 836 O O . HIS A 1 103 ? -5.743 -2.520 11.597 1.00 96.62 103 HIS A O 1
ATOM 842 N N . ILE A 1 104 ? -3.737 -2.412 12.591 1.00 96.06 104 ILE A N 1
ATOM 843 C CA . ILE A 1 104 ? -3.365 -3.787 12.248 1.00 96.06 104 ILE A CA 1
ATOM 844 C C . ILE A 1 104 ? -4.264 -4.753 13.023 1.00 96.06 104 ILE A C 1
ATOM 846 O O . ILE A 1 104 ? -4.341 -4.661 14.247 1.00 96.06 104 ILE A O 1
ATOM 850 N N . ASN A 1 105 ? -4.863 -5.735 12.342 1.00 95.88 105 ASN A N 1
ATOM 851 C CA . ASN A 1 105 ? -5.471 -6.865 13.035 1.00 95.88 105 ASN A CA 1
ATOM 852 C C . ASN A 1 105 ? -4.360 -7.814 13.529 1.00 95.88 105 ASN A C 1
ATOM 854 O O . ASN A 1 105 ? -3.667 -8.412 12.695 1.00 95.88 105 ASN A O 1
ATOM 858 N N . PRO A 1 106 ? -4.181 -8.015 14.850 1.00 93.94 106 PRO A N 1
ATOM 859 C CA . PRO A 1 106 ? -3.117 -8.869 15.377 1.00 93.94 106 PRO A CA 1
ATOM 860 C C . PRO A 1 106 ? -3.149 -10.295 14.814 1.00 93.94 106 PRO A C 1
ATOM 862 O O . PRO A 1 106 ? -2.087 -10.859 14.536 1.00 93.94 106 PRO A O 1
ATOM 865 N N . ALA A 1 107 ? -4.349 -10.836 14.565 1.00 96.38 107 ALA A N 1
ATOM 866 C CA . ALA A 1 107 ? -4.551 -12.186 14.039 1.00 96.38 107 ALA A CA 1
ATOM 867 C C . ALA A 1 107 ? -3.970 -12.381 12.627 1.00 96.38 107 ALA A C 1
ATOM 869 O O . ALA A 1 107 ? -3.542 -13.480 12.284 1.00 96.38 107 ALA A O 1
ATOM 870 N N . HIS A 1 108 ? -3.893 -11.313 11.826 1.00 96.62 108 HIS A N 1
ATOM 871 C CA . HIS A 1 108 ? -3.387 -11.347 10.448 1.00 96.62 108 HIS A CA 1
ATOM 872 C C . HIS A 1 108 ? -2.154 -10.462 10.233 1.00 96.62 108 HIS A C 1
ATOM 874 O O . HIS A 1 108 ? -1.770 -10.183 9.096 1.00 96.62 108 HIS A O 1
ATOM 880 N N . SER A 1 109 ? -1.487 -10.059 11.316 1.00 94.56 109 SER A N 1
ATOM 881 C CA . SER A 1 109 ? -0.297 -9.201 11.279 1.00 94.56 109 SER A CA 1
ATOM 882 C C . SER A 1 109 ? 0.804 -9.741 10.358 1.00 94.56 109 SER A C 1
ATOM 884 O O . SER A 1 109 ? 1.393 -8.984 9.588 1.00 94.56 109 SER A O 1
ATOM 886 N N . ARG A 1 110 ? 1.042 -11.058 10.360 1.00 96.25 110 ARG A N 1
ATOM 887 C CA . ARG A 1 110 ? 2.033 -11.697 9.480 1.00 96.25 110 ARG A CA 1
ATOM 888 C C . ARG A 1 110 ? 1.640 -11.627 8.004 1.00 96.25 110 ARG A C 1
ATOM 890 O O . ARG A 1 110 ? 2.493 -11.375 7.160 1.00 96.25 110 ARG A O 1
ATOM 897 N N . THR A 1 111 ? 0.360 -11.807 7.688 1.00 96.50 111 THR A N 1
ATOM 898 C CA . THR A 1 111 ? -0.157 -11.670 6.319 1.00 96.50 111 THR A CA 1
ATOM 899 C C . THR A 1 111 ? -0.018 -10.231 5.829 1.00 96.50 111 THR A C 1
ATOM 901 O O . THR A 1 111 ? 0.460 -10.004 4.720 1.00 96.50 111 THR A O 1
ATOM 904 N N . LEU A 1 112 ? -0.336 -9.251 6.681 1.00 96.44 112 LEU A N 1
ATOM 905 C CA . LEU A 1 112 ? -0.141 -7.836 6.367 1.00 96.44 112 LEU A CA 1
ATOM 906 C C . LEU A 1 112 ? 1.344 -7.502 6.141 1.00 96.44 112 LEU A C 1
ATOM 908 O O . LEU A 1 112 ? 1.675 -6.792 5.196 1.00 96.44 112 LEU A O 1
ATOM 912 N N . GLN A 1 113 ? 2.253 -8.068 6.942 1.00 96.12 113 GLN A N 1
ATOM 913 C CA . GLN A 1 113 ? 3.702 -7.921 6.750 1.00 96.12 113 GLN A CA 1
ATOM 914 C C . GLN A 1 113 ? 4.204 -8.545 5.441 1.00 96.12 113 GLN A C 1
ATOM 916 O O . GLN A 1 113 ? 5.120 -8.004 4.818 1.00 96.12 113 GLN A O 1
ATOM 921 N N . LEU A 1 114 ? 3.627 -9.673 5.015 1.00 95.81 114 LEU A N 1
ATOM 922 C CA . LEU A 1 114 ? 3.937 -10.288 3.721 1.00 95.81 114 LEU A CA 1
ATOM 923 C C . LEU A 1 114 ? 3.465 -9.402 2.566 1.00 95.81 114 LEU A C 1
ATOM 925 O O . LEU A 1 114 ? 4.222 -9.183 1.624 1.00 95.81 114 LEU A O 1
ATOM 929 N N . LEU A 1 115 ? 2.266 -8.826 2.670 1.00 96.19 115 LEU A N 1
ATOM 930 C CA . LEU A 1 115 ? 1.772 -7.859 1.693 1.00 96.19 115 LEU A CA 1
ATOM 931 C C . LEU A 1 115 ? 2.666 -6.609 1.650 1.00 96.19 115 LEU A C 1
ATOM 933 O O . LEU A 1 115 ? 3.085 -6.198 0.571 1.00 96.19 115 LEU A O 1
ATOM 937 N N . ALA A 1 116 ? 3.048 -6.067 2.810 1.00 96.50 116 ALA A N 1
ATOM 938 C CA . ALA A 1 116 ? 3.977 -4.941 2.929 1.00 96.50 116 ALA A CA 1
ATOM 939 C C . ALA A 1 116 ? 5.349 -5.226 2.295 1.00 96.50 116 ALA A C 1
ATOM 941 O O . ALA A 1 116 ? 5.977 -4.334 1.722 1.00 96.50 116 ALA A O 1
ATOM 942 N N . ALA A 1 117 ? 5.821 -6.476 2.357 1.00 94.69 117 ALA A N 1
ATOM 943 C CA . ALA A 1 117 ? 7.082 -6.881 1.745 1.00 94.69 117 ALA A CA 1
ATOM 944 C C . ALA A 1 117 ? 7.104 -6.659 0.223 1.00 94.69 117 ALA A C 1
ATOM 946 O O . ALA A 1 117 ? 8.179 -6.411 -0.322 1.00 94.69 117 ALA A O 1
ATOM 947 N N . GLY A 1 118 ? 5.942 -6.679 -0.442 1.00 91.69 118 GLY A N 1
ATOM 948 C CA . GLY A 1 118 ? 5.821 -6.438 -1.882 1.00 91.69 118 GLY A CA 1
ATOM 949 C C . GLY A 1 118 ? 6.259 -5.039 -2.330 1.00 91.69 118 GLY A C 1
ATOM 950 O O . GLY A 1 118 ? 6.700 -4.881 -3.462 1.00 91.69 118 GLY A O 1
ATOM 951 N N . ALA A 1 119 ? 6.220 -4.039 -1.441 1.00 93.62 119 ALA A N 1
ATOM 952 C CA . ALA A 1 119 ? 6.689 -2.678 -1.727 1.00 93.62 119 ALA A CA 1
ATOM 953 C C . ALA A 1 119 ? 8.105 -2.399 -1.189 1.00 93.62 119 ALA A C 1
ATOM 955 O O . ALA A 1 119 ? 8.663 -1.330 -1.438 1.00 93.62 119 ALA A O 1
ATOM 956 N N . ARG A 1 120 ? 8.704 -3.336 -0.439 1.00 91.81 120 ARG A N 1
ATOM 957 C CA . ARG A 1 120 ? 9.923 -3.087 0.348 1.00 91.81 120 ARG A CA 1
ATOM 958 C C . ARG A 1 120 ? 11.117 -2.685 -0.512 1.00 91.81 120 ARG A C 1
ATOM 960 O O . ARG A 1 120 ? 11.767 -1.698 -0.191 1.00 91.81 120 ARG A O 1
ATOM 967 N N . GLU A 1 121 ? 11.398 -3.431 -1.578 1.00 90.81 121 GLU A N 1
ATOM 968 C CA . GLU A 1 121 ? 12.537 -3.151 -2.466 1.00 90.81 121 GLU A CA 1
ATOM 969 C C . GLU A 1 121 ? 12.414 -1.757 -3.098 1.00 90.81 121 GLU A C 1
ATOM 971 O O . GLU A 1 121 ? 13.367 -0.978 -3.095 1.00 90.81 121 GLU A O 1
ATOM 976 N N . THR A 1 122 ? 11.218 -1.411 -3.579 1.00 91.25 122 THR A N 1
ATOM 977 C CA . THR A 1 122 ? 10.923 -0.104 -4.175 1.00 91.25 122 THR A CA 1
ATOM 978 C C . THR A 1 122 ? 11.101 1.027 -3.166 1.00 91.25 122 THR A C 1
ATOM 980 O O . T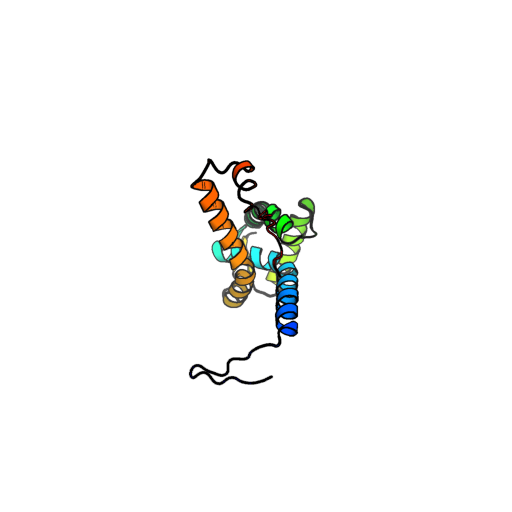HR A 1 122 ? 11.804 1.998 -3.440 1.00 91.25 122 THR A O 1
ATOM 983 N N . LEU A 1 123 ? 10.541 0.883 -1.961 1.00 93.06 123 LEU A N 1
ATOM 984 C CA . LEU A 1 123 ? 10.678 1.883 -0.900 1.00 93.06 123 LEU A CA 1
ATOM 985 C C . LEU A 1 123 ? 12.130 2.038 -0.428 1.00 93.06 123 LEU A C 1
ATOM 987 O O . LEU A 1 123 ? 12.577 3.157 -0.189 1.00 93.06 123 LEU A O 1
ATOM 991 N N . GLN A 1 124 ? 12.892 0.943 -0.338 1.00 94.06 124 GLN A N 1
ATOM 992 C CA . GLN A 1 124 ? 14.321 0.988 -0.013 1.00 94.06 124 GLN A CA 1
ATOM 993 C C . GLN A 1 124 ? 15.117 1.733 -1.083 1.00 94.06 124 GLN A C 1
ATOM 995 O O . GLN A 1 124 ? 15.952 2.573 -0.749 1.00 94.06 124 GLN A O 1
ATOM 1000 N N . ARG A 1 125 ? 14.836 1.474 -2.364 1.00 93.81 125 ARG A N 1
ATOM 1001 C CA . ARG A 1 125 ? 15.453 2.217 -3.466 1.00 93.81 125 ARG A CA 1
ATOM 1002 C C . ARG A 1 125 ? 15.156 3.708 -3.368 1.00 93.81 125 ARG A C 1
ATOM 1004 O O . ARG A 1 125 ? 16.086 4.500 -3.469 1.00 93.81 125 ARG A O 1
ATOM 1011 N N . TYR A 1 126 ? 13.908 4.091 -3.104 1.00 93.50 126 TYR A N 1
ATOM 1012 C CA . TYR A 1 126 ? 13.544 5.500 -2.927 1.00 93.50 126 TYR A CA 1
ATOM 1013 C C . TYR A 1 126 ? 14.263 6.127 -1.739 1.00 93.50 126 TYR A C 1
ATOM 1015 O O . TYR A 1 126 ? 14.839 7.200 -1.888 1.00 93.50 126 TYR A O 1
ATOM 1023 N N . ALA A 1 127 ? 14.322 5.439 -0.598 1.00 92.44 127 ALA A N 1
ATOM 1024 C CA . ALA A 1 127 ? 15.058 5.913 0.569 1.00 92.44 127 ALA A CA 1
ATOM 1025 C C . ALA A 1 127 ? 16.545 6.153 0.257 1.00 92.44 127 ALA A C 1
ATOM 1027 O O . ALA A 1 127 ? 17.074 7.209 0.596 1.00 92.44 127 ALA A O 1
ATOM 1028 N N . ILE A 1 128 ? 17.205 5.221 -0.441 1.00 93.56 128 ILE A N 1
ATOM 1029 C CA . ILE A 1 128 ? 18.606 5.369 -0.865 1.00 93.56 128 ILE A CA 1
ATOM 1030 C C . ILE A 1 128 ? 18.758 6.547 -1.834 1.00 93.56 128 ILE A C 1
ATOM 1032 O O . ILE A 1 128 ? 19.654 7.367 -1.657 1.00 93.56 128 ILE A O 1
ATOM 1036 N N . THR A 1 129 ? 17.888 6.660 -2.842 1.00 91.31 129 THR A N 1
ATOM 1037 C CA . THR A 1 129 ? 17.927 7.764 -3.811 1.00 91.31 129 THR A CA 1
ATOM 1038 C C . THR A 1 129 ? 17.749 9.115 -3.126 1.00 91.31 129 THR A C 1
ATOM 1040 O O . THR A 1 129 ? 18.539 10.024 -3.364 1.00 91.31 129 THR A O 1
ATOM 1043 N N . PHE A 1 130 ? 16.763 9.250 -2.241 1.00 89.38 130 PHE A N 1
ATOM 1044 C CA . PHE A 1 130 ? 16.551 10.479 -1.482 1.00 89.38 130 PHE A CA 1
ATOM 1045 C C . PHE A 1 130 ? 17.722 10.796 -0.563 1.00 89.38 130 PHE A C 1
ATOM 1047 O O . PHE A 1 130 ? 18.154 11.945 -0.515 1.00 89.38 130 PHE A O 1
ATOM 1054 N N . TRP A 1 131 ? 18.277 9.790 0.114 1.00 91.56 131 TRP A N 1
ATOM 1055 C CA . TRP A 1 131 ? 19.462 9.966 0.943 1.00 91.56 131 TRP A CA 1
ATOM 1056 C C . TRP A 1 131 ? 20.650 10.480 0.118 1.00 91.56 131 TRP A C 1
ATOM 1058 O O . TRP A 1 131 ? 21.232 11.504 0.470 1.00 91.56 131 TRP A O 1
ATOM 1068 N N . LEU A 1 132 ? 20.945 9.858 -1.028 1.00 90.31 132 LEU A N 1
ATOM 1069 C CA . LEU A 1 132 ? 22.018 10.286 -1.933 1.00 90.31 132 LEU A CA 1
ATOM 1070 C C . LEU A 1 132 ? 21.818 11.714 -2.457 1.00 90.31 132 LEU A C 1
ATOM 1072 O O . LEU A 1 132 ? 22.781 12.482 -2.493 1.00 90.31 132 LEU A O 1
ATOM 1076 N N . LEU A 1 133 ? 20.586 12.070 -2.839 1.00 87.62 133 LEU A N 1
ATOM 1077 C CA . LEU A 1 133 ? 20.235 13.421 -3.288 1.00 87.62 133 LEU A CA 1
ATOM 1078 C C . LEU A 1 133 ? 20.371 14.448 -2.158 1.00 87.62 133 LEU A C 1
ATOM 1080 O O . LEU A 1 133 ? 20.892 15.536 -2.381 1.00 87.62 133 LEU A O 1
ATOM 1084 N N . SER A 1 134 ? 19.949 14.099 -0.941 1.00 84.69 134 SER A N 1
ATOM 1085 C CA . SER A 1 134 ? 20.063 14.982 0.225 1.00 84.69 134 SER A CA 1
ATOM 1086 C C . SER A 1 134 ? 21.514 15.196 0.667 1.00 84.69 134 SER A C 1
ATOM 1088 O O . SER A 1 134 ? 21.868 16.287 1.106 1.00 84.69 134 SER A O 1
ATOM 1090 N N . ALA A 1 135 ? 22.367 14.178 0.509 1.00 82.88 135 ALA A N 1
ATOM 1091 C CA . ALA A 1 135 ? 23.785 14.232 0.847 1.00 82.88 135 ALA A CA 1
ATOM 1092 C C . ALA A 1 135 ? 24.629 14.964 -0.214 1.00 82.88 135 ALA A C 1
ATOM 1094 O O . ALA A 1 135 ? 25.723 15.428 0.099 1.00 82.88 135 ALA A O 1
ATOM 1095 N N . ASN A 1 136 ? 24.133 15.092 -1.452 1.00 73.69 136 ASN A N 1
ATOM 1096 C CA . ASN A 1 136 ? 24.840 15.727 -2.570 1.00 73.69 136 ASN A CA 1
ATOM 1097 C C . ASN A 1 136 ? 23.949 16.759 -3.291 1.00 73.69 136 ASN A C 1
ATOM 1099 O O . ASN A 1 136 ? 23.520 16.523 -4.425 1.00 73.69 136 ASN A O 1
ATOM 1103 N N . PRO A 1 137 ? 23.703 17.939 -2.691 1.00 63.53 137 PRO A N 1
ATOM 1104 C CA . PRO A 1 137 ? 22.844 18.977 -3.275 1.00 63.53 137 PRO A CA 1
ATOM 1105 C C . PRO A 1 137 ? 23.355 19.558 -4.612 1.00 63.53 137 PRO A C 1
ATOM 1107 O O . PRO A 1 137 ? 22.653 20.335 -5.255 1.00 63.53 137 PRO A O 1
ATOM 1110 N N . SER A 1 138 ? 24.560 19.184 -5.058 1.00 60.69 138 SER A N 1
ATOM 1111 C CA . SER A 1 138 ? 25.174 19.583 -6.329 1.00 60.69 138 SER A CA 1
ATOM 1112 C C . SER A 1 138 ? 24.932 18.612 -7.495 1.00 60.69 138 SER A C 1
ATOM 1114 O O . SER A 1 138 ? 25.431 18.870 -8.595 1.00 60.69 138 SER A O 1
ATOM 1116 N N . ILE A 1 139 ? 24.160 17.527 -7.317 1.00 57.28 139 ILE A N 1
ATOM 1117 C CA . ILE A 1 139 ? 23.715 16.684 -8.442 1.00 57.28 139 ILE A CA 1
ATOM 1118 C C . ILE A 1 139 ? 22.675 17.466 -9.254 1.00 57.28 139 ILE A C 1
ATOM 1120 O O . ILE A 1 139 ? 21.463 17.349 -9.092 1.00 57.28 139 ILE A O 1
ATOM 1124 N N . ASN A 1 140 ? 23.179 18.313 -10.143 1.00 48.88 140 ASN A N 1
ATOM 1125 C CA . ASN A 1 140 ? 22.404 18.932 -11.195 1.00 48.88 140 ASN A CA 1
ATOM 1126 C C . ASN A 1 140 ? 22.057 17.839 -12.221 1.00 48.88 140 ASN A C 1
ATOM 1128 O O . ASN A 1 140 ? 22.896 17.007 -12.565 1.00 48.88 140 ASN A O 1
ATOM 1132 N N . ARG A 1 141 ? 20.825 17.827 -12.738 1.00 51.69 141 ARG A N 1
ATOM 1133 C CA . ARG A 1 141 ? 20.352 16.848 -13.742 1.00 51.69 141 ARG A CA 1
ATOM 1134 C C . ARG A 1 141 ? 21.298 16.737 -14.955 1.00 51.69 141 ARG A C 1
ATOM 1136 O O . ARG A 1 141 ? 21.389 15.689 -15.581 1.00 51.69 141 ARG A O 1
ATOM 1143 N N . SER A 1 142 ? 22.047 17.807 -15.219 1.00 47.69 142 SER A N 1
ATOM 1144 C CA . SER A 1 142 ? 23.059 17.948 -16.270 1.00 47.69 142 SER A CA 1
ATOM 1145 C C . SER A 1 142 ? 24.359 17.150 -16.063 1.00 47.69 142 SER A C 1
ATOM 1147 O O . SER A 1 142 ? 25.080 16.926 -17.037 1.00 47.69 142 SER A O 1
ATOM 1149 N N . THR A 1 143 ? 24.680 16.691 -14.847 1.00 49.91 143 THR A N 1
ATOM 1150 C CA . THR A 1 143 ? 25.880 15.869 -14.588 1.00 49.91 143 THR A CA 1
ATOM 1151 C C . THR A 1 143 ? 25.637 14.381 -14.860 1.00 49.91 143 THR A C 1
ATOM 1153 O O . THR A 1 143 ? 26.550 13.692 -15.302 1.00 49.91 143 THR A O 1
ATOM 1156 N N . LEU A 1 144 ? 24.400 13.896 -14.688 1.00 48.44 144 LEU A N 1
ATOM 1157 C CA . LEU A 1 144 ? 24.025 12.486 -14.895 1.00 48.44 144 LEU A CA 1
ATOM 1158 C C . LEU A 1 144 ? 23.924 12.085 -16.379 1.00 48.44 144 LEU A C 1
ATOM 1160 O O . LEU A 1 144 ? 24.058 10.912 -16.711 1.00 48.44 144 LEU A O 1
ATOM 1164 N N . GLU A 1 145 ? 23.727 13.041 -17.290 1.00 45.94 145 GLU A N 1
ATOM 1165 C CA . GLU A 1 145 ? 23.700 12.771 -18.738 1.00 45.94 145 GLU A CA 1
ATOM 1166 C C . GLU A 1 145 ? 25.098 12.716 -19.376 1.00 45.94 145 GLU A C 1
ATOM 1168 O O . GLU A 1 145 ? 25.251 12.185 -20.478 1.00 45.94 145 GLU A O 1
ATOM 1173 N N . LYS A 1 146 ? 26.132 13.231 -18.695 1.00 42.72 146 LYS A N 1
ATOM 1174 C CA . LYS A 1 146 ? 27.500 13.312 -19.238 1.00 42.72 146 LYS A CA 1
ATOM 1175 C C . LYS A 1 146 ? 28.334 12.052 -19.045 1.00 42.72 146 LYS A C 1
ATOM 1177 O O . LYS A 1 146 ? 29.392 11.942 -19.656 1.00 42.72 146 LYS A O 1
ATOM 1182 N N . GLU A 1 147 ? 27.843 11.078 -18.290 1.00 44.19 147 GLU A N 1
ATOM 1183 C CA . GLU A 1 147 ? 28.517 9.795 -18.097 1.00 44.19 147 GLU A CA 1
ATOM 1184 C C . GLU A 1 147 ? 27.828 8.676 -18.895 1.00 44.19 147 GLU A C 1
ATOM 1186 O O . GLU A 1 147 ? 27.511 7.600 -18.398 1.00 44.19 147 GLU A O 1
ATOM 1191 N N . LYS A 1 148 ? 27.593 8.921 -20.191 1.00 34.66 148 LYS A N 1
ATOM 1192 C CA . LYS A 1 148 ? 27.524 7.825 -21.164 1.00 34.66 148 LYS A CA 1
ATOM 1193 C C . LYS A 1 148 ? 28.959 7.523 -21.600 1.00 34.66 148 LYS A C 1
ATOM 1195 O O . LYS A 1 148 ? 29.566 8.387 -22.234 1.00 34.66 148 LYS A O 1
ATOM 1200 N N . PRO A 1 149 ? 29.530 6.342 -21.307 1.00 38.75 149 PRO A N 1
ATOM 1201 C CA . PRO A 1 149 ? 30.837 6.003 -21.839 1.00 38.75 149 PRO A CA 1
ATOM 1202 C C . PRO A 1 149 ? 30.717 5.925 -23.362 1.00 38.75 149 PRO A C 1
ATOM 1204 O O . PRO A 1 149 ? 29.942 5.138 -23.912 1.00 38.75 149 PRO A O 1
ATOM 1207 N N . TYR A 1 150 ? 31.465 6.796 -24.034 1.00 34.75 150 TYR A N 1
ATOM 1208 C CA . TYR A 1 150 ? 31.641 6.819 -25.476 1.00 34.75 150 TYR A CA 1
ATOM 1209 C C . TYR A 1 150 ? 32.013 5.415 -25.985 1.00 34.75 150 TYR A C 1
ATOM 1211 O O . TYR A 1 150 ? 33.147 4.965 -25.841 1.00 34.75 150 TYR A O 1
ATOM 1219 N N . ARG A 1 151 ? 31.072 4.723 -26.642 1.00 40.09 151 ARG A N 1
ATOM 1220 C CA . ARG A 1 151 ? 31.416 3.732 -27.671 1.00 40.09 151 ARG A CA 1
ATOM 1221 C C . ARG A 1 151 ? 31.780 4.512 -28.926 1.00 40.09 151 ARG A C 1
ATOM 1223 O O . ARG A 1 151 ? 30.906 4.948 -29.665 1.00 40.09 151 ARG A O 1
ATOM 1230 N N . GLY A 1 152 ? 33.075 4.698 -29.130 1.00 37.53 152 GLY A N 1
ATOM 1231 C CA . GLY A 1 152 ? 33.617 5.390 -30.292 1.00 37.53 152 GLY A CA 1
ATOM 1232 C C . GLY A 1 152 ? 35.098 5.096 -30.472 1.00 37.53 152 GLY A C 1
ATOM 1233 O O . GLY A 1 152 ? 35.900 6.017 -30.493 1.00 37.53 152 GLY A O 1
ATOM 1234 N N . ALA A 1 153 ? 35.469 3.818 -30.564 1.00 34.97 153 ALA A N 1
ATOM 1235 C CA . ALA A 1 153 ? 36.783 3.420 -31.057 1.00 34.97 153 ALA A CA 1
ATOM 1236 C C . ALA A 1 153 ? 36.640 2.979 -32.520 1.00 34.97 153 ALA A C 1
ATOM 1238 O O . ALA A 1 153 ? 36.475 1.801 -32.822 1.00 34.97 153 ALA A O 1
ATOM 1239 N N . THR A 1 154 ? 36.666 3.948 -33.432 1.00 36.53 154 THR A N 1
ATOM 1240 C CA . THR A 1 154 ? 37.131 3.725 -34.803 1.00 36.53 154 THR A CA 1
ATOM 1241 C C . THR A 1 154 ? 38.636 3.951 -34.821 1.00 36.53 154 THR A C 1
ATOM 1243 O O . THR A 1 154 ? 39.088 5.091 -34.764 1.00 36.53 154 THR A O 1
ATOM 1246 N N . SER A 1 155 ? 39.408 2.876 -34.943 1.00 35.94 155 SER A N 1
ATOM 1247 C CA . SER A 1 155 ? 40.748 2.927 -35.522 1.00 35.94 155 SER A CA 1
ATOM 1248 C C . SER A 1 155 ? 40.856 1.836 -36.583 1.00 35.94 155 SER A C 1
ATOM 1250 O O . SER A 1 155 ? 40.947 0.641 -36.318 1.00 35.94 155 SER A O 1
ATOM 1252 N N . VAL A 1 156 ? 40.771 2.300 -37.824 1.00 38.59 156 VAL A N 1
ATOM 1253 C CA . VAL A 1 156 ? 41.185 1.597 -39.034 1.00 38.59 156 VAL A CA 1
ATOM 1254 C C . VAL A 1 156 ? 42.692 1.354 -38.947 1.00 38.59 156 VAL A C 1
ATOM 1256 O O . VAL A 1 156 ? 43.420 2.292 -38.638 1.00 38.59 156 VAL A O 1
ATOM 1259 N N . CYS A 1 157 ? 43.158 0.144 -39.267 1.00 31.77 157 CYS A N 1
ATOM 1260 C CA . CYS A 1 157 ? 44.472 -0.081 -39.879 1.00 31.77 157 CYS A CA 1
ATOM 1261 C C . CYS A 1 157 ? 44.520 -1.450 -40.596 1.00 31.77 157 CYS A C 1
ATOM 1263 O O . CYS A 1 157 ? 43.730 -2.335 -40.267 1.00 31.77 157 CYS A O 1
ATOM 1265 N N . PRO A 1 158 ? 45.369 -1.598 -41.630 1.00 42.38 158 PRO A N 1
ATOM 1266 C CA . PRO A 1 158 ? 45.015 -2.289 -42.869 1.00 42.38 158 PRO A CA 1
ATOM 1267 C C . PRO A 1 158 ? 45.538 -3.726 -42.980 1.00 42.38 158 PRO A C 1
ATOM 1269 O O . PRO A 1 158 ? 46.445 -4.149 -42.267 1.00 42.38 158 PRO A O 1
ATOM 1272 N N . ALA A 1 159 ? 44.984 -4.439 -43.963 1.00 37.44 159 ALA A N 1
ATOM 1273 C CA . ALA A 1 159 ? 45.451 -5.730 -44.445 1.00 37.44 159 ALA A CA 1
ATOM 1274 C C . ALA A 1 159 ? 46.942 -5.717 -44.830 1.00 37.44 159 ALA A C 1
ATOM 1276 O O . ALA A 1 159 ? 47.418 -4.797 -45.501 1.00 37.44 159 ALA A O 1
ATOM 1277 N N . ARG A 1 160 ? 47.645 -6.799 -44.489 1.00 36.69 160 ARG A N 1
ATOM 1278 C CA . ARG A 1 160 ? 48.808 -7.286 -45.232 1.00 36.69 160 ARG A CA 1
ATOM 1279 C C . ARG A 1 160 ? 48.679 -8.798 -45.418 1.00 36.69 160 ARG A C 1
ATOM 1281 O O . ARG A 1 160 ? 48.140 -9.472 -44.545 1.00 36.69 160 ARG A O 1
ATOM 1288 N N . TYR A 1 161 ? 49.111 -9.202 -46.610 1.00 41.72 161 TYR A N 1
ATOM 1289 C CA . TYR A 1 161 ? 49.191 -10.543 -47.187 1.00 41.72 161 TYR A CA 1
ATOM 1290 C C . TYR A 1 161 ? 49.699 -11.620 -46.230 1.00 41.72 161 TYR A C 1
ATOM 1292 O O . TYR A 1 161 ? 50.635 -11.308 -45.459 1.00 41.72 161 TYR A O 1
#

Sequence (161 aa):
MRPEKDTIGDIIILPREQAVLMTYYRNNIAHMLIMPSLMAAIITQHRRISRDALQQHVEALYPMLKAELFLRWEREELASVIDALASEMQRQGLITLQDNELHINPAHSRTLQLLAAGARETLQRYAITFWLLSANPSINRSTLEKEKPYRGATSVCPARY

InterPro domains:
  IPR022284 Glycerol-3-phosphate O-acyltransferase/Dihydroxyacetone phosphate acyltransferase [PTHR12563] (12-142)
  IPR045520 GPAT/DHAPAT, C-terminal domain [PF19277] (5-147)

Organism: NCBI:txid59203

Radius of gyration: 22.93 Å; chains: 1; bounding box: 62×51×63 Å

pLDDT: mean 80.25, std 20.41, range [31.77, 97.62]

Foldseek 3Di:
DDFDDDPPDTDDDDDPVVVVVVVVVLLVVLLVLVLLLLLLLVCLVVQKDALVRSLVSCLVCVVVCCVVSVHDDDNVCSSVVSVVSLVVCVVVVQWDADPRMTHGRPVCNVVSVVSNVSCVVVVVVVVVVVVVCVVCVPPDVVVVVPPPPDPDDDDDDDDDD